Protein AF-A0A5Z1ZHU5-F1 (afdb_monomer_lite)

Sequence (84 aa):
MAKRAKIEKIFVVVSRSGGIVGCGIDAPSACRDAVENSGIHSNWKDMALSGGYGVTTATANVNYDKDKLDECFAYWREAAAALS

Foldseek 3Di:
DKDKDKDPKKKFKAFLVGDTQAIGNDPLRRLVSSQVRVVPDPHSVVVVVVVGIDMDIDMDMDIDDPVVVVVVVVVVVVVVVVVD

Structure (mmCIF, N/CA/C/O backbone):
data_AF-A0A5Z1ZHU5-F1
#
_entry.id   AF-A0A5Z1ZHU5-F1
#
loop_
_atom_site.group_PDB
_atom_site.id
_atom_site.type_symbol
_atom_site.label_atom_id
_atom_site.label_alt_id
_atom_site.label_comp_id
_atom_site.label_asym_id
_atom_site.label_entity_id
_atom_site.label_seq_id
_atom_site.pdbx_PDB_ins_code
_atom_site.Cartn_x
_atom_site.Cartn_y
_atom_site.Cartn_z
_atom_site.occupancy
_atom_site.B_iso_or_equiv
_atom_site.auth_seq_id
_atom_site.auth_comp_id
_atom_site.auth_asym_id
_atom_site.auth_atom_id
_atom_site.pdbx_PDB_model_num
ATOM 1 N N . MET A 1 1 ? -16.982 -7.867 18.798 1.00 68.44 1 MET A N 1
ATOM 2 C CA . MET A 1 1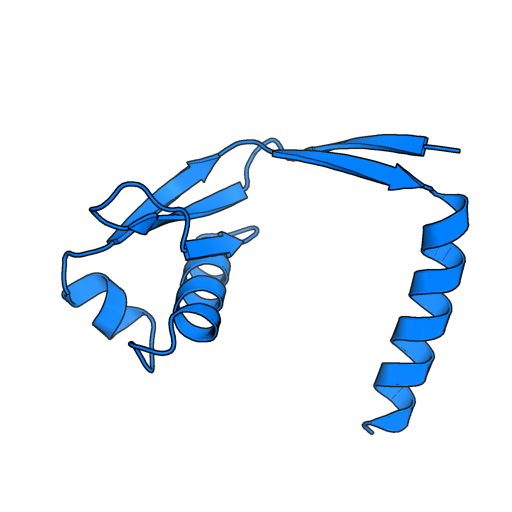 ? -17.783 -6.723 18.268 1.00 68.44 1 MET A CA 1
ATOM 3 C C . MET A 1 1 ? -17.015 -6.057 17.126 1.00 68.44 1 MET A C 1
ATOM 5 O O . MET A 1 1 ? -15.845 -5.724 17.303 1.00 68.44 1 MET A O 1
ATOM 9 N N . ALA A 1 2 ? -17.666 -5.808 15.980 1.00 80.06 2 ALA A N 1
ATOM 10 C CA . ALA A 1 2 ? -17.036 -5.138 14.838 1.00 80.06 2 ALA A CA 1
ATOM 11 C C . ALA A 1 2 ? -16.726 -3.659 15.140 1.00 80.06 2 ALA A C 1
ATOM 13 O O . ALA A 1 2 ? -17.624 -2.864 15.419 1.00 80.06 2 ALA A O 1
ATOM 14 N N . LYS A 1 3 ? -15.447 -3.289 15.063 1.00 84.56 3 LYS A N 1
ATOM 15 C CA . LYS A 1 3 ? -14.944 -1.917 15.122 1.00 84.56 3 LYS A CA 1
ATOM 16 C C . LYS A 1 3 ? -14.651 -1.393 13.720 1.00 84.56 3 LYS A C 1
ATOM 18 O O . LYS A 1 3 ? -14.304 -2.149 12.813 1.00 84.56 3 LYS A O 1
ATOM 23 N N . ARG A 1 4 ? -14.772 -0.073 13.567 1.00 85.94 4 ARG A N 1
ATOM 24 C CA . ARG A 1 4 ? -14.411 0.662 12.351 1.00 85.94 4 ARG A CA 1
ATOM 25 C C . ARG A 1 4 ? -13.280 1.628 12.670 1.00 85.94 4 ARG A C 1
ATOM 27 O O . ARG A 1 4 ? -13.339 2.318 13.685 1.00 85.94 4 ARG A O 1
ATOM 34 N N . ALA A 1 5 ? -12.277 1.681 11.809 1.00 87.88 5 ALA A N 1
ATOM 35 C CA . ALA A 1 5 ? -11.195 2.653 11.869 1.00 87.88 5 ALA A CA 1
ATOM 36 C C . ALA A 1 5 ? -10.994 3.280 10.490 1.00 87.88 5 ALA A C 1
ATOM 38 O O . ALA A 1 5 ? -11.196 2.625 9.468 1.00 87.88 5 ALA A O 1
ATOM 39 N N . LYS A 1 6 ? -10.584 4.546 10.466 1.00 92.06 6 LYS A N 1
ATOM 40 C CA . LYS A 1 6 ? -10.221 5.253 9.241 1.00 92.06 6 LYS A CA 1
ATOM 41 C C . LYS A 1 6 ? -8.733 5.568 9.272 1.00 92.06 6 LYS A C 1
ATOM 43 O O . LYS A 1 6 ? -8.226 6.096 10.258 1.00 92.06 6 LYS A O 1
ATOM 48 N N . ILE A 1 7 ? -8.049 5.240 8.186 1.00 92.12 7 ILE A N 1
ATOM 49 C CA . ILE A 1 7 ? -6.673 5.641 7.929 1.00 92.12 7 ILE A CA 1
ATOM 50 C C . ILE A 1 7 ? -6.744 6.925 7.108 1.00 92.12 7 ILE A C 1
ATOM 52 O O . ILE A 1 7 ? -7.158 6.910 5.947 1.00 92.12 7 ILE A O 1
ATOM 56 N N . GLU A 1 8 ? -6.369 8.041 7.731 1.00 94.12 8 GLU A N 1
ATOM 57 C CA . GLU A 1 8 ? -6.421 9.375 7.114 1.00 94.12 8 GLU A CA 1
ATOM 58 C C . GLU A 1 8 ? -5.371 9.573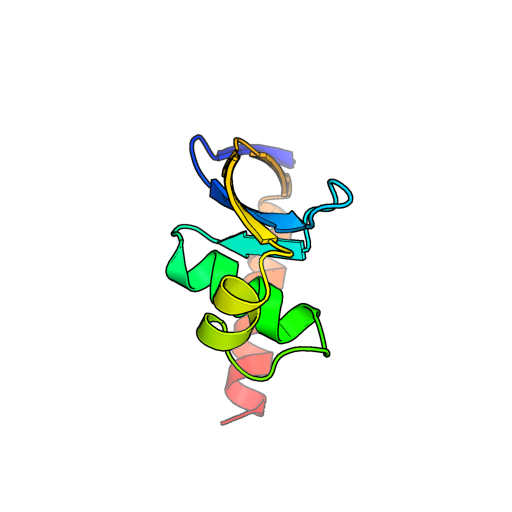 6.023 1.00 94.12 8 GLU A C 1
ATOM 60 O O . GLU A 1 8 ? -5.526 10.420 5.148 1.00 94.12 8 GLU A O 1
ATOM 65 N N . LYS A 1 9 ? -4.286 8.802 6.072 1.00 95.75 9 LYS A N 1
ATOM 66 C CA . LYS A 1 9 ? -3.243 8.855 5.062 1.00 95.75 9 LYS A CA 1
ATOM 67 C C . LYS A 1 9 ? -2.560 7.507 4.946 1.00 95.75 9 LYS A C 1
ATOM 69 O O . LYS A 1 9 ? -1.935 7.039 5.891 1.00 95.75 9 LYS A O 1
ATOM 74 N N . ILE A 1 10 ? -2.670 6.918 3.768 1.00 96.75 10 ILE A N 1
ATOM 75 C CA . ILE A 1 10 ? -1.858 5.791 3.324 1.00 96.75 10 ILE A CA 1
ATOM 76 C C . ILE A 1 10 ? -1.192 6.187 2.011 1.00 96.75 10 ILE A C 1
ATOM 78 O O . ILE A 1 10 ? -1.751 6.971 1.244 1.00 96.75 10 ILE A O 1
ATOM 82 N N . PHE A 1 11 ? 0.006 5.690 1.760 1.00 97.25 11 PHE A N 1
ATOM 83 C CA . PHE A 1 11 ? 0.684 5.848 0.484 1.00 97.25 11 PHE A CA 1
ATOM 84 C C . PHE A 1 11 ? 0.340 4.660 -0.398 1.00 97.25 11 PHE A C 1
ATOM 86 O O . PHE A 1 11 ? 0.295 3.525 0.072 1.00 97.25 11 PHE A O 1
ATOM 93 N N . VAL A 1 12 ? 0.080 4.928 -1.670 1.00 96.62 12 VAL A N 1
ATOM 94 C CA . VAL A 1 12 ? -0.225 3.907 -2.670 1.00 96.62 12 VAL A CA 1
ATOM 95 C C . VAL A 1 12 ? 0.637 4.119 -3.903 1.00 96.62 12 VAL A C 1
ATOM 97 O O . VAL A 1 12 ? 0.927 5.256 -4.286 1.00 96.62 12 VAL A O 1
ATOM 100 N N . VAL A 1 13 ? 1.028 3.015 -4.530 1.00 95.25 13 VAL A N 1
ATOM 101 C CA . VAL A 1 13 ? 1.668 2.999 -5.843 1.00 95.25 13 VAL A CA 1
ATOM 102 C C . VAL A 1 13 ? 0.608 2.639 -6.870 1.00 95.25 13 VAL A C 1
ATOM 104 O O . VAL A 1 13 ? -0.045 1.601 -6.759 1.00 95.25 13 VAL A O 1
ATOM 107 N N . VAL A 1 14 ? 0.433 3.505 -7.861 1.00 94.81 14 VAL A N 1
ATOM 108 C CA . VAL A 1 14 ? -0.562 3.354 -8.923 1.00 94.81 14 VAL A CA 1
ATOM 109 C C . VAL A 1 14 ? 0.164 3.114 -10.239 1.00 94.81 14 VAL A C 1
ATOM 111 O O . VAL A 1 14 ? 1.064 3.874 -10.604 1.00 94.81 14 VAL A O 1
ATOM 114 N N . SER A 1 15 ? -0.211 2.054 -10.949 1.00 93.12 15 SER A N 1
ATOM 115 C CA . SER A 1 15 ? 0.278 1.788 -12.298 1.00 93.12 15 SER A CA 1
ATOM 116 C C . SER A 1 15 ? -0.281 2.810 -13.287 1.00 93.12 15 SER A C 1
ATOM 118 O O . SER A 1 15 ? -1.330 3.420 -13.078 1.00 93.12 15 SER A O 1
ATOM 120 N N . ARG A 1 16 ? 0.356 2.941 -14.448 1.00 91.56 16 ARG A N 1
ATOM 121 C CA . ARG A 1 16 ? -0.139 3.786 -15.542 1.00 91.56 16 ARG A CA 1
ATOM 122 C C . ARG A 1 16 ? -1.521 3.364 -16.060 1.00 91.56 16 ARG A C 1
ATOM 124 O O . ARG A 1 16 ? -2.216 4.184 -16.650 1.00 91.56 16 ARG A O 1
ATOM 131 N N . SER A 1 17 ? -1.929 2.114 -15.828 1.00 92.12 17 SER A N 1
ATOM 132 C CA . SER A 1 17 ? -3.279 1.613 -16.120 1.00 92.12 17 SER A CA 1
ATOM 133 C C . SER A 1 17 ? -4.318 1.955 -15.040 1.00 92.12 17 SER A C 1
ATOM 135 O O . SER A 1 17 ? -5.490 1.636 -15.215 1.00 92.12 17 SER A O 1
ATOM 137 N N . GLY A 1 18 ? -3.915 2.606 -13.944 1.00 91.38 18 GLY A N 1
ATOM 138 C CA . GLY A 1 18 ? -4.790 3.032 -12.848 1.00 91.38 18 GLY A CA 1
ATOM 139 C C . GLY A 1 18 ? -4.962 2.007 -11.722 1.00 91.38 18 GLY A C 1
ATOM 140 O O . GLY A 1 18 ? -5.726 2.254 -10.793 1.00 91.38 18 GLY A O 1
ATOM 141 N N . GLY A 1 19 ? -4.266 0.867 -11.777 1.00 92.81 19 GLY A N 1
ATOM 142 C CA . GLY A 1 19 ? -4.329 -0.161 -10.738 1.00 92.81 19 GLY A CA 1
ATOM 143 C C . GLY A 1 19 ? -3.452 0.184 -9.534 1.00 92.81 19 GLY A C 1
ATOM 144 O O . GLY A 1 19 ? -2.322 0.635 -9.706 1.00 92.81 19 GLY A O 1
ATOM 145 N N . ILE A 1 20 ? -3.946 -0.057 -8.316 1.00 93.75 20 ILE A N 1
ATOM 146 C CA . ILE A 1 20 ? -3.119 0.006 -7.103 1.00 93.75 20 ILE A CA 1
ATOM 147 C C . ILE A 1 20 ? -2.283 -1.269 -7.047 1.00 93.75 20 ILE A C 1
ATOM 149 O O . ILE A 1 20 ? -2.838 -2.365 -7.007 1.00 93.75 20 ILE A O 1
ATOM 153 N N . VAL A 1 21 ? -0.962 -1.116 -7.058 1.00 93.31 21 VAL A N 1
ATOM 154 C CA . VAL A 1 21 ? -0.011 -2.240 -7.069 1.00 93.31 21 VAL A CA 1
ATOM 155 C C . VAL A 1 21 ? 0.787 -2.362 -5.777 1.00 93.31 21 VAL A C 1
ATOM 157 O O . VAL A 1 21 ? 1.408 -3.391 -5.554 1.00 93.31 21 VAL A O 1
ATOM 160 N N . GLY A 1 22 ? 0.747 -1.347 -4.913 1.00 94.19 22 GLY A N 1
ATOM 161 C CA . GLY A 1 22 ? 1.280 -1.452 -3.560 1.00 94.19 22 GLY A CA 1
ATOM 162 C C . GLY A 1 22 ? 0.774 -0.354 -2.638 1.00 94.19 22 GLY A C 1
ATOM 163 O O . GLY A 1 22 ? 0.272 0.679 -3.096 1.00 94.19 22 GLY A O 1
ATOM 164 N N . CYS A 1 23 ? 0.892 -0.581 -1.335 1.00 95.88 23 CYS A N 1
ATOM 165 C CA . CYS A 1 23 ? 0.436 0.321 -0.289 1.00 95.88 23 CYS A CA 1
ATOM 166 C C . CYS A 1 23 ? 1.348 0.296 0.942 1.00 95.88 23 CYS A C 1
ATOM 168 O O . CYS A 1 23 ? 2.043 -0.677 1.218 1.00 95.88 23 CYS A O 1
ATOM 170 N N . GLY A 1 24 ? 1.366 1.393 1.692 1.00 94.75 24 GLY A N 1
ATOM 171 C CA . GLY A 1 24 ? 2.213 1.507 2.871 1.00 94.75 24 GLY A CA 1
ATOM 172 C C . GLY A 1 24 ? 1.903 2.737 3.706 1.00 94.75 24 GLY A C 1
ATOM 173 O O . GLY A 1 24 ? 1.256 3.682 3.255 1.00 94.75 24 GLY A O 1
ATOM 174 N N . ILE A 1 25 ? 2.365 2.735 4.952 1.00 95.06 25 ILE A N 1
ATOM 175 C CA . ILE A 1 25 ? 2.191 3.875 5.867 1.00 95.06 25 I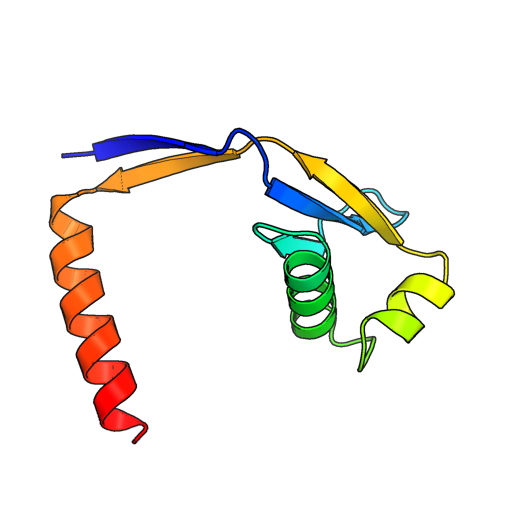LE A CA 1
ATOM 176 C C . ILE A 1 25 ? 3.064 5.078 5.473 1.00 95.06 25 ILE A C 1
ATOM 178 O O . ILE A 1 25 ? 2.794 6.207 5.880 1.00 95.06 25 ILE A O 1
ATOM 182 N N . ASP A 1 26 ? 4.079 4.843 4.642 1.00 94.50 26 ASP A N 1
ATOM 183 C CA . ASP A 1 26 ? 4.956 5.837 4.036 1.00 94.50 26 ASP A CA 1
ATOM 184 C C . ASP A 1 26 ? 5.273 5.465 2.573 1.00 94.50 26 ASP A C 1
ATOM 186 O O . ASP A 1 26 ? 4.963 4.367 2.103 1.00 94.50 26 ASP A O 1
ATOM 190 N N . ALA A 1 27 ? 5.873 6.390 1.820 1.00 91.62 27 ALA A N 1
ATOM 19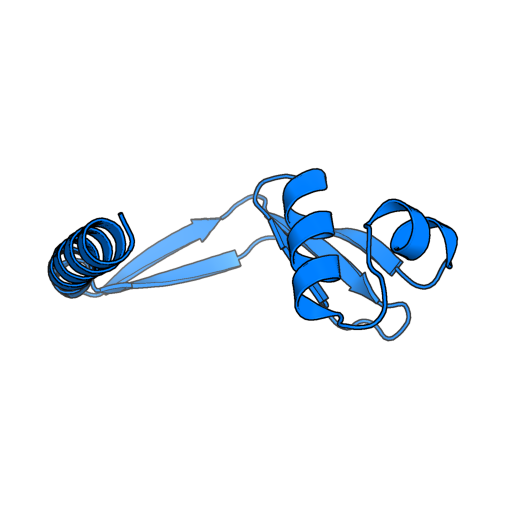1 C CA . ALA A 1 27 ? 6.218 6.137 0.420 1.00 91.62 27 ALA A CA 1
ATOM 192 C C . ALA A 1 27 ? 7.211 4.965 0.235 1.00 91.62 27 ALA A C 1
ATOM 194 O O . ALA A 1 27 ? 6.973 4.140 -0.647 1.00 91.62 27 ALA A O 1
ATOM 195 N N . PRO A 1 28 ? 8.291 4.826 1.038 1.00 92.56 28 PRO A N 1
ATOM 196 C CA . PRO A 1 28 ? 9.203 3.689 0.916 1.00 92.56 28 PRO A CA 1
ATOM 197 C C . PRO A 1 28 ? 8.539 2.322 1.123 1.00 92.56 28 PRO A C 1
ATOM 199 O O . PRO A 1 28 ? 8.820 1.400 0.359 1.00 92.56 28 PRO A O 1
ATOM 202 N N . SER A 1 29 ? 7.664 2.180 2.122 1.00 93.56 29 SER A N 1
ATOM 203 C CA . SER A 1 29 ? 6.935 0.931 2.380 1.00 93.56 29 SER A CA 1
ATOM 204 C C . SER A 1 29 ? 5.960 0.601 1.254 1.00 93.56 29 SER A C 1
ATOM 206 O O . SER A 1 29 ? 5.947 -0.541 0.809 1.00 93.56 29 SER A O 1
ATOM 208 N N . ALA A 1 30 ? 5.244 1.592 0.712 1.00 95.00 30 ALA A N 1
ATOM 209 C CA . ALA A 1 30 ? 4.362 1.386 -0.439 1.00 95.00 30 ALA A CA 1
ATOM 210 C C . ALA A 1 30 ? 5.128 0.933 -1.690 1.00 95.00 30 ALA A C 1
ATOM 212 O O . ALA A 1 30 ? 4.689 0.041 -2.412 1.00 95.00 30 ALA A O 1
ATOM 213 N N . CYS A 1 31 ? 6.301 1.522 -1.933 1.00 93.50 31 CYS A N 1
ATOM 214 C CA . CYS A 1 31 ? 7.185 1.113 -3.018 1.00 93.50 31 CYS A CA 1
ATOM 215 C C . CYS A 1 31 ? 7.752 -0.298 -2.818 1.00 93.50 31 CYS A C 1
ATOM 217 O O . CYS A 1 31 ? 7.902 -1.025 -3.796 1.00 93.50 31 CYS A O 1
ATOM 219 N N . ARG A 1 32 ? 8.077 -0.687 -1.579 1.00 92.56 32 ARG A N 1
ATOM 220 C CA . ARG A 1 32 ? 8.540 -2.044 -1.264 1.00 92.56 32 ARG A CA 1
ATOM 221 C C . ARG A 1 32 ? 7.440 -3.072 -1.518 1.00 92.56 32 ARG A C 1
ATOM 223 O O . ARG A 1 32 ? 7.689 -4.019 -2.252 1.00 92.56 32 ARG A O 1
ATOM 230 N N . ASP A 1 33 ? 6.242 -2.829 -0.993 1.00 94.00 33 ASP A N 1
ATOM 231 C CA . ASP A 1 33 ? 5.066 -3.680 -1.207 1.00 94.00 33 ASP A CA 1
ATOM 232 C C . ASP A 1 33 ? 4.762 -3.844 -2.706 1.00 94.00 33 ASP A C 1
ATOM 234 O O . ASP A 1 33 ? 4.571 -4.952 -3.197 1.00 94.00 33 ASP A O 1
ATOM 238 N N . ALA A 1 34 ? 4.834 -2.752 -3.476 1.00 93.25 34 ALA A N 1
ATOM 239 C CA . ALA A 1 34 ? 4.661 -2.808 -4.926 1.00 93.25 34 ALA A CA 1
ATOM 240 C C . ALA A 1 34 ? 5.704 -3.688 -5.630 1.00 93.25 34 ALA A C 1
ATOM 242 O O . ALA A 1 34 ? 5.362 -4.422 -6.550 1.00 93.25 34 ALA A O 1
ATOM 243 N N . VAL A 1 35 ? 6.970 -3.640 -5.211 1.00 92.75 35 VAL A N 1
ATOM 244 C CA . VAL A 1 35 ? 8.035 -4.478 -5.785 1.00 92.75 35 VAL A CA 1
ATOM 245 C C . VAL A 1 35 ? 7.811 -5.945 -5.437 1.00 92.75 35 VAL A C 1
ATOM 247 O O . VAL A 1 35 ? 7.806 -6.774 -6.347 1.00 92.75 35 VAL A O 1
ATOM 250 N N . GLU A 1 36 ? 7.571 -6.237 -4.156 1.00 89.19 36 GLU A N 1
ATOM 251 C CA . GLU A 1 36 ? 7.333 -7.587 -3.631 1.00 89.19 36 GLU A CA 1
ATOM 252 C C . GLU A 1 36 ? 6.132 -8.255 -4.315 1.00 89.19 36 GLU A C 1
ATOM 254 O O . GLU A 1 36 ? 6.212 -9.425 -4.686 1.00 89.19 36 GLU A O 1
ATOM 259 N N . ASN A 1 37 ? 5.066 -7.494 -4.581 1.00 79.94 37 ASN A N 1
ATOM 260 C CA . ASN A 1 37 ? 3.874 -7.998 -5.262 1.00 79.94 37 ASN A CA 1
ATOM 261 C C . ASN A 1 37 ? 3.977 -7.989 -6.796 1.00 79.94 37 ASN A C 1
ATOM 263 O O . ASN A 1 37 ? 3.251 -8.734 -7.454 1.00 79.94 37 ASN A O 1
ATOM 267 N N . SER A 1 38 ? 4.843 -7.161 -7.398 1.00 76.50 38 SER A N 1
ATOM 268 C CA . SER A 1 38 ? 4.890 -7.022 -8.863 1.00 76.50 38 SER A CA 1
ATOM 269 C C . SER A 1 38 ? 5.415 -8.265 -9.578 1.00 76.50 38 SER A C 1
ATOM 271 O O . SER A 1 38 ? 4.999 -8.528 -10.703 1.00 76.50 38 SER A O 1
ATOM 273 N N . GLY A 1 39 ? 6.387 -8.975 -8.990 1.00 72.19 39 GLY A N 1
ATOM 274 C CA . GLY A 1 39 ? 7.143 -10.044 -9.658 1.00 72.19 39 GLY A CA 1
ATOM 275 C C . GLY A 1 39 ? 7.930 -9.608 -10.910 1.00 72.19 39 GLY A C 1
ATOM 276 O O . GLY A 1 39 ? 8.545 -10.449 -11.561 1.00 72.19 39 GLY A O 1
ATOM 277 N N . ILE A 1 40 ? 7.912 -8.315 -11.261 1.00 78.38 40 ILE A N 1
ATOM 278 C CA . ILE A 1 40 ? 8.505 -7.752 -12.487 1.00 78.38 40 ILE A CA 1
ATOM 279 C C . ILE A 1 40 ? 9.805 -7.017 -12.166 1.00 78.38 40 ILE A C 1
ATOM 281 O O . ILE A 1 40 ? 10.788 -7.133 -12.897 1.00 78.38 40 ILE A O 1
ATOM 285 N N . HIS A 1 41 ? 9.814 -6.247 -11.079 1.00 83.69 41 HIS A N 1
ATOM 286 C CA . HIS A 1 41 ? 10.976 -5.477 -10.650 1.00 83.69 41 HIS A CA 1
ATOM 287 C C . HIS A 1 41 ? 11.595 -6.116 -9.408 1.00 83.69 41 HIS A C 1
ATOM 289 O O . HIS A 1 41 ? 10.883 -6.587 -8.528 1.00 83.69 41 HIS A O 1
ATOM 295 N N . SER A 1 42 ? 12.926 -6.114 -9.319 1.00 83.38 42 SER A N 1
ATOM 296 C CA . SER A 1 42 ? 13.669 -6.623 -8.155 1.00 83.38 42 SER A CA 1
ATOM 297 C C . SER A 1 42 ? 13.964 -5.540 -7.112 1.00 83.38 42 SER A C 1
ATOM 299 O O . SER A 1 42 ? 14.346 -5.843 -5.984 1.00 83.38 42 SER A O 1
ATOM 301 N N . ASN A 1 43 ? 13.802 -4.264 -7.474 1.00 86.88 43 ASN A N 1
ATOM 302 C CA . ASN A 1 43 ? 13.917 -3.131 -6.565 1.00 86.88 43 ASN A CA 1
ATOM 303 C C . ASN A 1 43 ? 13.017 -1.965 -7.010 1.00 86.88 43 ASN A C 1
ATOM 305 O O . ASN A 1 43 ? 12.606 -1.861 -8.167 1.00 86.88 43 ASN A O 1
ATOM 309 N N . TRP A 1 44 ? 12.734 -1.052 -6.080 1.00 84.44 44 TRP A N 1
ATOM 310 C CA . TRP A 1 44 ? 11.787 0.042 -6.313 1.00 84.44 44 TRP A CA 1
ATOM 311 C C . TRP A 1 44 ? 12.331 1.152 -7.216 1.00 84.44 44 TRP A C 1
ATOM 313 O O . TRP A 1 44 ? 11.544 1.882 -7.818 1.00 84.44 44 TRP A O 1
ATOM 323 N N . LYS A 1 45 ? 13.659 1.299 -7.314 1.00 87.50 45 LYS A N 1
ATOM 324 C CA . LYS A 1 45 ? 14.281 2.330 -8.153 1.00 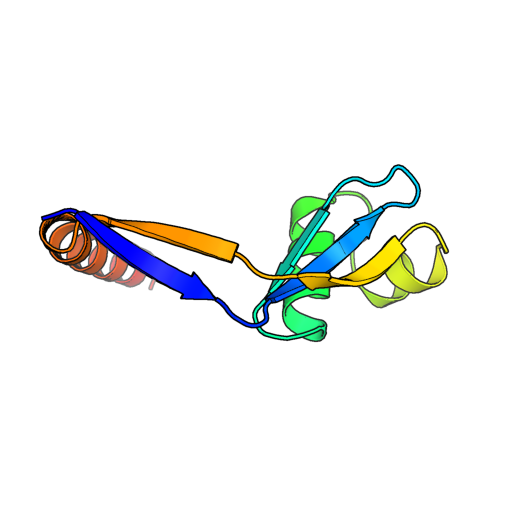87.50 45 LYS A CA 1
ATOM 325 C C . LYS A 1 45 ? 14.054 2.014 -9.625 1.00 87.50 45 LYS A C 1
ATOM 327 O O . LYS A 1 45 ? 13.642 2.900 -10.365 1.00 87.50 45 LYS A O 1
ATOM 332 N N . ASP A 1 46 ? 14.232 0.758 -10.021 1.00 88.38 46 ASP A N 1
ATOM 333 C CA . ASP A 1 46 ? 13.989 0.309 -11.396 1.00 88.38 46 ASP A CA 1
ATOM 334 C C . ASP A 1 46 ? 12.512 0.451 -11.770 1.00 88.38 46 ASP A C 1
ATOM 336 O O . ASP A 1 46 ? 12.178 0.923 -12.858 1.00 88.38 46 ASP A O 1
ATOM 340 N N . MET A 1 47 ? 11.619 0.124 -10.832 1.00 88.88 47 MET A N 1
ATOM 341 C CA . MET A 1 47 ? 10.185 0.347 -10.998 1.00 88.88 47 MET A CA 1
ATOM 342 C C . MET A 1 47 ? 9.872 1.836 -11.220 1.00 88.88 47 MET A C 1
ATOM 344 O O . MET A 1 47 ? 9.152 2.171 -12.158 1.00 88.88 47 MET A O 1
ATOM 348 N N . ALA A 1 48 ? 10.442 2.744 -10.423 1.00 85.38 48 ALA A N 1
ATOM 349 C CA . ALA A 1 48 ? 10.236 4.185 -10.586 1.00 85.38 48 ALA A CA 1
ATOM 350 C C . ALA A 1 48 ? 10.803 4.715 -11.918 1.00 85.38 48 ALA A C 1
ATOM 352 O O . ALA A 1 48 ? 10.144 5.491 -12.611 1.00 85.38 48 ALA A O 1
ATOM 353 N N . LEU A 1 49 ? 11.998 4.260 -12.308 1.00 88.94 49 LEU A N 1
ATOM 354 C CA . LEU A 1 49 ? 12.664 4.658 -13.552 1.00 88.94 49 LEU A CA 1
ATOM 355 C C . LEU A 1 49 ? 11.971 4.123 -14.813 1.00 88.94 49 LEU A C 1
ATOM 357 O O . LEU A 1 49 ? 12.145 4.699 -15.883 1.00 88.94 49 LEU A O 1
ATOM 361 N N . SER A 1 50 ? 11.146 3.077 -14.702 1.00 89.19 50 SER A N 1
ATOM 362 C CA . SER A 1 50 ? 10.351 2.562 -15.827 1.00 89.19 50 SER A CA 1
ATOM 363 C C . SER A 1 50 ? 9.322 3.568 -16.370 1.00 89.19 50 SER A C 1
ATOM 365 O O . SER A 1 50 ? 8.817 3.398 -17.479 1.00 89.19 50 SER A O 1
ATOM 367 N N . GLY A 1 51 ? 8.960 4.592 -15.583 1.00 88.12 51 GLY A N 1
ATOM 368 C CA . GLY A 1 51 ? 7.920 5.564 -15.934 1.00 88.12 51 GLY A CA 1
ATOM 369 C C . GLY A 1 51 ? 6.495 4.988 -15.958 1.00 88.12 51 GLY A C 1
ATOM 370 O O . GLY A 1 51 ? 5.565 5.656 -16.412 1.00 88.12 51 GLY A O 1
ATOM 371 N N . GLY A 1 52 ? 6.310 3.747 -15.494 1.00 91.31 52 GLY A N 1
ATOM 372 C CA . GLY A 1 52 ? 5.023 3.050 -15.470 1.00 91.31 52 GLY A CA 1
ATOM 373 C C . GLY A 1 52 ? 4.211 3.233 -14.188 1.00 91.31 52 GLY A C 1
ATOM 374 O O . GLY A 1 52 ? 3.100 2.710 -14.119 1.00 91.31 52 GLY A O 1
ATOM 375 N N . TYR A 1 53 ? 4.739 3.937 -13.183 1.00 92.75 53 TYR A N 1
ATOM 376 C CA . TYR A 1 53 ? 4.173 3.966 -11.832 1.00 92.75 53 TYR A CA 1
ATOM 377 C C . TYR A 1 53 ? 4.291 5.347 -11.189 1.00 92.75 53 TYR A C 1
ATOM 379 O O . TYR A 1 53 ? 5.252 6.076 -11.432 1.00 92.75 53 TYR A O 1
ATOM 387 N N . GLY A 1 54 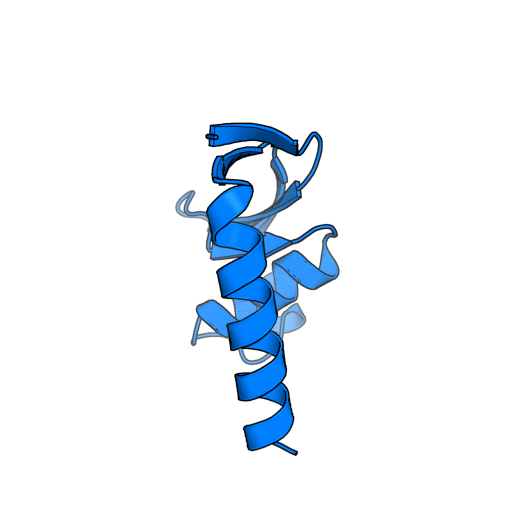? 3.328 5.687 -10.333 1.00 93.56 54 GLY A N 1
ATOM 388 C CA . GLY A 1 54 ? 3.334 6.907 -9.530 1.00 93.56 54 GLY A CA 1
ATOM 389 C C . GLY A 1 54 ? 2.975 6.629 -8.074 1.00 93.56 54 GLY A C 1
ATOM 390 O O . GLY A 1 54 ? 2.151 5.763 -7.790 1.00 93.56 54 GLY A O 1
ATOM 391 N N . VAL A 1 55 ? 3.583 7.376 -7.152 1.00 95.56 55 VAL A N 1
ATOM 392 C CA . VAL A 1 55 ? 3.243 7.332 -5.723 1.00 95.56 55 VAL A CA 1
ATOM 393 C C . VAL A 1 55 ? 2.280 8.468 -5.407 1.00 95.56 55 VAL A C 1
ATOM 395 O O . VAL A 1 55 ? 2.539 9.621 -5.750 1.00 95.56 55 VAL A O 1
ATOM 398 N N . THR A 1 56 ? 1.184 8.155 -4.727 1.00 96.06 56 THR A N 1
ATOM 399 C CA . THR A 1 56 ? 0.230 9.148 -4.224 1.00 96.06 56 THR A CA 1
ATOM 400 C C . THR A 1 56 ? -0.294 8.739 -2.850 1.00 96.06 56 THR A C 1
ATOM 402 O O . THR A 1 56 ? 0.121 7.727 -2.285 1.00 96.06 56 THR A O 1
ATOM 405 N N . THR A 1 57 ? -1.183 9.544 -2.279 1.00 97.19 57 THR A N 1
ATOM 406 C CA . THR A 1 57 ? -1.805 9.291 -0.981 1.00 97.19 57 THR A CA 1
ATOM 407 C C . THR A 1 57 ? -3.290 9.003 -1.134 1.00 97.19 57 THR A C 1
ATOM 409 O O . THR A 1 57 ? -3.954 9.609 -1.973 1.00 97.19 57 THR A O 1
ATOM 412 N N . ALA A 1 58 ? -3.820 8.134 -0.282 1.00 95.06 58 ALA A N 1
ATOM 413 C CA . ALA A 1 58 ? -5.232 7.786 -0.218 1.00 95.06 58 ALA A CA 1
ATOM 414 C C . ALA A 1 58 ? -5.732 7.761 1.235 1.00 95.06 58 ALA A C 1
ATOM 416 O O . ALA A 1 58 ? -4.958 7.897 2.186 1.00 95.06 58 ALA A O 1
ATOM 417 N N . THR A 1 59 ? -7.039 7.554 1.390 1.00 95.00 59 THR A N 1
ATOM 418 C CA . THR A 1 59 ? -7.674 7.226 2.673 1.00 95.00 59 THR A CA 1
ATOM 419 C C . THR A 1 59 ? -8.262 5.824 2.591 1.00 95.00 59 THR A C 1
ATOM 421 O O . THR A 1 59 ? -8.682 5.395 1.515 1.00 95.00 59 THR A O 1
ATOM 424 N N . ALA A 1 60 ? -8.293 5.103 3.710 1.00 91.50 60 ALA A N 1
ATOM 425 C CA . ALA A 1 60 ? -8.851 3.754 3.764 1.00 91.50 60 ALA A CA 1
ATOM 426 C C . ALA A 1 60 ? -9.752 3.582 4.987 1.00 91.50 60 ALA A C 1
ATOM 428 O O . ALA A 1 60 ? -9.473 4.119 6.058 1.00 91.50 60 ALA A O 1
ATOM 429 N N . ASN A 1 61 ? -10.823 2.806 4.834 1.00 92.00 61 ASN A N 1
ATOM 430 C CA . ASN A 1 61 ? -11.679 2.397 5.942 1.00 92.00 61 ASN A CA 1
ATOM 431 C C . ASN A 1 61 ? -11.417 0.926 6.245 1.00 92.00 61 ASN A C 1
ATOM 433 O O . ASN A 1 61 ? -11.462 0.088 5.346 1.00 92.00 61 ASN A O 1
ATOM 437 N N . VAL A 1 62 ? -11.165 0.617 7.511 1.00 88.94 62 VAL A N 1
ATOM 438 C CA . VAL A 1 62 ? -10.881 -0.734 7.989 1.00 88.94 62 VAL A CA 1
ATOM 439 C C . VAL A 1 62 ? -11.989 -1.156 8.939 1.00 88.94 62 VAL A C 1
ATOM 441 O O . VAL A 1 62 ? -12.306 -0.450 9.898 1.00 88.94 62 VAL A O 1
ATOM 444 N N . ASN A 1 63 ? -12.558 -2.331 8.684 1.00 90.31 63 ASN A N 1
ATOM 445 C CA . ASN A 1 63 ? -13.514 -2.982 9.570 1.00 90.31 63 ASN A CA 1
ATOM 446 C C . ASN A 1 63 ? -12.852 -4.234 10.147 1.00 90.31 63 ASN A C 1
ATOM 448 O O . ASN A 1 63 ? -12.360 -5.063 9.386 1.00 90.31 63 ASN A O 1
ATOM 452 N N . TYR A 1 64 ? -12.845 -4.378 11.469 1.00 86.50 64 TYR A N 1
ATOM 453 C CA . TYR A 1 64 ? -12.255 -5.541 12.135 1.00 86.50 64 TYR A CA 1
ATOM 454 C C . TYR A 1 64 ? -13.080 -5.954 13.350 1.00 86.50 64 TYR A C 1
ATOM 456 O O . TYR A 1 64 ? -13.698 -5.116 14.003 1.00 86.50 64 TYR A O 1
ATOM 464 N N . ASP A 1 65 ? -13.090 -7.244 13.675 1.00 89.06 65 ASP A N 1
ATOM 465 C CA . ASP A 1 65 ? -13.690 -7.728 14.917 1.00 89.06 65 ASP A CA 1
ATOM 466 C C . ASP A 1 65 ? -12.632 -7.745 16.016 1.00 89.06 65 ASP A C 1
ATOM 468 O O . ASP A 1 65 ? -11.617 -8.428 15.889 1.00 89.06 65 ASP A O 1
ATOM 472 N N . LYS A 1 66 ? -12.851 -6.972 17.084 1.00 81.25 66 LYS A N 1
ATOM 473 C CA . LYS A 1 66 ? -11.874 -6.865 18.172 1.00 81.25 66 LYS A CA 1
ATOM 474 C C . LYS A 1 66 ? -11.613 -8.215 18.836 1.00 81.25 66 LYS A C 1
ATOM 476 O O . LYS A 1 66 ? -10.469 -8.484 19.172 1.00 81.25 66 LYS A O 1
ATOM 481 N N . ASP A 1 67 ? -12.640 -9.042 18.990 1.00 82.12 67 ASP A N 1
ATOM 482 C CA . ASP A 1 67 ? -12.521 -10.293 19.745 1.00 82.12 67 ASP A CA 1
ATOM 483 C C . ASP A 1 67 ? -11.729 -11.336 18.934 1.00 82.12 67 ASP A C 1
ATOM 485 O O . ASP A 1 67 ? -10.976 -12.128 19.489 1.00 82.12 67 ASP A O 1
ATOM 489 N N . LYS A 1 68 ? -11.792 -11.253 17.597 1.00 83.06 68 LYS A N 1
ATOM 490 C CA . LYS A 1 68 ? -10.981 -12.080 16.690 1.00 83.06 68 LYS A CA 1
ATOM 491 C C . LYS A 1 68 ? -9.532 -11.613 16.565 1.00 83.06 68 LYS A C 1
ATOM 493 O O . LYS A 1 68 ? -8.676 -12.402 16.181 1.00 83.06 68 LYS A O 1
ATOM 498 N N . LEU A 1 69 ? -9.234 -10.345 16.868 1.00 84.31 69 LEU A N 1
ATOM 499 C CA . LEU A 1 69 ? -7.850 -9.865 16.843 1.00 84.31 69 LEU A CA 1
ATOM 500 C C . LEU A 1 69 ? -6.992 -10.552 17.906 1.00 84.31 69 LEU A C 1
ATOM 502 O O . LEU A 1 69 ? -5.830 -10.831 17.630 1.00 84.31 69 LEU A O 1
ATOM 506 N N . ASP A 1 70 ? -7.554 -10.860 19.078 1.00 80.81 70 ASP A N 1
ATOM 507 C CA . ASP A 1 70 ? -6.811 -11.528 20.151 1.00 80.81 70 ASP A CA 1
ATOM 508 C C . ASP A 1 70 ? -6.386 -12.952 19.738 1.00 80.81 70 ASP A C 1
ATOM 510 O O . ASP A 1 70 ? -5.239 -13.347 19.967 1.00 80.81 70 ASP A O 1
ATOM 514 N N . GLU A 1 71 ? -7.256 -13.679 19.027 1.00 81.62 71 GLU A N 1
ATOM 515 C CA . GLU A 1 71 ? -6.921 -14.964 18.392 1.00 81.62 71 GLU A CA 1
ATOM 516 C C . GLU A 1 71 ? -5.832 -14.796 17.319 1.00 81.62 71 GLU A C 1
ATOM 518 O O . GLU A 1 71 ? -4.851 -15.545 17.300 1.00 81.62 71 GLU A O 1
ATOM 523 N N . CYS A 1 72 ? -5.941 -13.770 16.463 1.00 84.06 72 CYS A N 1
ATOM 524 C CA . CYS A 1 72 ? -4.909 -13.467 15.471 1.00 84.06 72 CYS A CA 1
ATOM 525 C C . CYS A 1 72 ? -3.551 -13.151 16.118 1.00 84.06 72 CYS A C 1
ATOM 527 O O . CYS A 1 72 ? -2.525 -13.579 15.595 1.00 84.06 72 CYS A O 1
ATOM 529 N N . PHE A 1 73 ? -3.516 -12.440 17.251 1.00 88.69 73 PHE A N 1
ATOM 530 C CA . PHE A 1 73 ? -2.271 -12.127 17.962 1.00 88.69 73 PHE A CA 1
ATOM 531 C C . PHE A 1 73 ? -1.597 -13.368 18.553 1.00 88.69 73 PHE A C 1
ATOM 533 O O . PHE A 1 73 ? -0.367 -13.426 18.612 1.00 88.69 73 PHE A O 1
ATOM 540 N N . ALA A 1 74 ? -2.368 -14.350 19.027 1.00 86.06 74 ALA A N 1
ATOM 541 C CA . ALA A 1 74 ? -1.819 -15.632 19.466 1.00 86.06 74 ALA A CA 1
ATOM 542 C C . ALA A 1 74 ? -1.200 -16.387 18.282 1.00 86.06 74 ALA A C 1
ATOM 544 O O . ALA A 1 74 ? -0.011 -16.698 18.320 1.00 86.06 74 ALA A O 1
ATOM 545 N N . TYR A 1 75 ? -1.962 -16.541 17.195 1.00 86.38 75 TYR A N 1
ATOM 546 C CA . TYR A 1 75 ? -1.499 -17.210 15.980 1.00 86.38 75 TYR A CA 1
ATOM 547 C C . TYR A 1 75 ? -0.212 -16.591 15.416 1.00 86.38 75 TYR A C 1
ATOM 549 O O . TYR A 1 75 ? 0.739 -17.299 15.098 1.00 86.38 75 TYR A O 1
ATOM 557 N N . TRP A 1 76 ? -0.146 -15.259 15.323 1.00 88.75 76 TRP A N 1
ATOM 558 C CA . TRP A 1 76 ? 1.035 -14.569 14.796 1.00 88.75 76 TRP A CA 1
ATOM 559 C C . TRP A 1 76 ? 2.283 -14.800 15.654 1.00 88.75 76 TRP A C 1
ATOM 561 O O . TRP A 1 76 ? 3.373 -14.984 15.115 1.00 88.75 76 TRP A O 1
ATOM 571 N N . ARG A 1 77 ? 2.131 -14.816 16.986 1.00 90.88 77 ARG A N 1
ATOM 572 C CA . ARG A 1 77 ? 3.240 -15.105 17.907 1.00 90.88 77 ARG A CA 1
ATOM 573 C C . ARG A 1 77 ? 3.739 -16.537 17.757 1.00 90.88 77 ARG A C 1
ATOM 575 O O . ARG A 1 77 ? 4.947 -16.743 17.715 1.00 90.88 77 ARG A O 1
ATOM 582 N N . GLU A 1 78 ? 2.829 -17.501 17.655 1.00 90.31 78 GLU A N 1
ATOM 583 C CA . GLU A 1 78 ? 3.182 -18.911 17.458 1.00 90.31 78 GLU A CA 1
ATOM 584 C C . GLU A 1 78 ? 3.877 -19.136 16.112 1.00 90.31 78 GLU A C 1
ATOM 586 O O . GLU A 1 78 ? 4.930 -19.768 16.063 1.00 90.31 78 GLU A O 1
ATOM 591 N N . ALA A 1 79 ? 3.350 -18.550 15.033 1.00 89.12 79 ALA A N 1
ATOM 592 C CA . ALA A 1 79 ? 3.961 -18.628 13.710 1.00 89.12 79 ALA A CA 1
ATOM 593 C C . ALA A 1 79 ? 5.373 -18.020 13.687 1.00 89.12 79 ALA A C 1
ATOM 595 O O . ALA A 1 79 ? 6.281 -18.601 13.099 1.00 89.12 79 ALA A O 1
ATOM 596 N N . ALA A 1 80 ? 5.578 -16.878 14.352 1.00 86.81 80 ALA A N 1
ATOM 597 C CA . ALA A 1 80 ? 6.896 -16.255 14.451 1.00 86.81 80 ALA A CA 1
ATOM 598 C C . ALA A 1 80 ? 7.893 -17.118 15.244 1.00 86.81 80 ALA A C 1
ATOM 600 O O . ALA A 1 80 ? 9.036 -17.262 14.819 1.00 86.81 80 ALA A O 1
ATOM 601 N N . ALA A 1 81 ? 7.463 -17.721 16.357 1.00 88.25 81 ALA A N 1
ATOM 602 C CA . ALA A 1 81 ? 8.303 -18.603 17.171 1.00 88.25 81 ALA A CA 1
ATOM 603 C C . ALA A 1 81 ? 8.645 -19.932 16.470 1.00 88.25 81 ALA A C 1
ATOM 605 O O . ALA A 1 81 ? 9.681 -20.523 16.745 1.00 88.25 81 ALA A O 1
ATOM 606 N N . ALA A 1 82 ? 7.795 -20.410 15.559 1.00 82.81 82 ALA A N 1
ATOM 607 C CA . ALA A 1 82 ? 8.066 -21.612 14.768 1.00 82.81 82 ALA A CA 1
ATOM 608 C C . ALA A 1 82 ? 9.098 -21.389 13.644 1.00 82.81 82 ALA A C 1
ATOM 610 O O . ALA A 1 82 ? 9.617 -22.356 13.089 1.00 82.81 82 ALA A O 1
ATOM 611 N N . LEU A 1 83 ? 9.369 -20.128 13.287 1.00 72.75 83 LEU A N 1
ATOM 612 C CA . LEU A 1 83 ? 10.311 -19.731 12.234 1.00 72.75 83 LEU A CA 1
ATOM 613 C C . LEU A 1 83 ? 11.675 -19.260 12.780 1.00 72.75 83 LEU A C 1
ATOM 615 O O . LEU A 1 83 ? 12.538 -18.896 11.980 1.00 72.75 83 LEU A O 1
ATOM 619 N N . SER A 1 84 ? 11.862 -19.241 14.107 1.00 54.78 84 SER A N 1
ATOM 620 C CA . SER A 1 84 ? 13.113 -18.871 14.796 1.00 54.78 84 SER A CA 1
ATOM 621 C C . SER A 1 84 ? 13.943 -20.087 15.179 1.00 54.78 84 SER A C 1
ATOM 623 O O . SER A 1 84 ? 15.178 -20.029 14.997 1.00 54.78 84 SER A O 1
#

Radius of gyration: 16.15 Å; chains: 1; bounding box: 32×31×36 Å

Organism: Salmonella enterica (NCBI:txid28901)

Secondary structure (DSSP, 8-state):
-EEEEEEEEEEEEEETTS-EEEEESSHHHHHHHHHHHHSS-SSHHHHHHTTSEEEEEEEEEEEEEHHHHHHHHHHHHHHHHHT-

pLDDT: mean 88.71, std 7.03, range [54.78, 97.25]